Protein AF-A0A7C1SQE8-F1 (afdb_monomer_lite)

Structure (mmCIF, N/CA/C/O backbone):
data_AF-A0A7C1SQE8-F1
#
_entry.id   AF-A0A7C1SQE8-F1
#
loop_
_atom_site.group_PDB
_atom_site.id
_atom_site.type_symbol
_atom_site.label_atom_id
_atom_site.label_alt_id
_atom_site.label_comp_id
_atom_site.label_asym_id
_atom_site.label_entity_id
_atom_site.label_seq_id
_atom_site.pdbx_PDB_ins_code
_atom_site.Cartn_x
_atom_site.Cartn_y
_atom_site.Cartn_z
_atom_site.occupancy
_atom_site.B_iso_or_equiv
_atom_site.auth_seq_id
_atom_site.auth_comp_id
_atom_site.auth_asym_id
_atom_site.auth_atom_id
_atom_site.pdbx_PDB_model_num
ATOM 1 N N . ALA A 1 1 ? 10.445 -11.741 0.231 1.00 60.53 1 ALA A N 1
ATOM 2 C CA . ALA A 1 1 ? 9.829 -10.480 -0.227 1.00 60.53 1 ALA A CA 1
ATOM 3 C C . ALA A 1 1 ? 10.958 -9.491 -0.403 1.00 60.53 1 ALA A C 1
ATOM 5 O O . ALA A 1 1 ? 11.889 -9.576 0.385 1.00 60.53 1 ALA A O 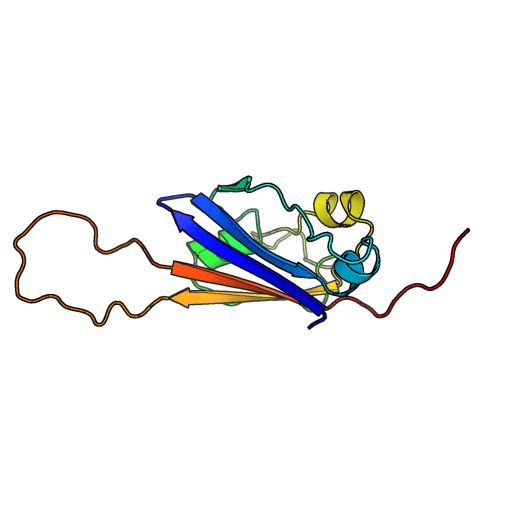1
ATOM 6 N N . ASN A 1 2 ? 10.919 -8.634 -1.423 1.00 70.81 2 ASN A N 1
ATOM 7 C CA . ASN A 1 2 ? 12.099 -7.828 -1.783 1.00 70.81 2 ASN A CA 1
ATOM 8 C C . ASN A 1 2 ? 11.816 -6.326 -1.656 1.00 70.81 2 ASN A C 1
ATOM 10 O O . ASN A 1 2 ? 12.711 -5.511 -1.881 1.00 70.81 2 ASN A O 1
ATOM 14 N N . ALA A 1 3 ? 10.577 -5.967 -1.310 1.00 75.88 3 ALA A N 1
ATOM 15 C CA . ALA A 1 3 ? 10.223 -4.651 -0.834 1.00 75.88 3 ALA A CA 1
ATOM 16 C C . ALA A 1 3 ? 9.151 -4.729 0.265 1.00 75.88 3 ALA A C 1
ATOM 18 O O . ALA A 1 3 ? 8.428 -5.716 0.400 1.00 75.88 3 ALA A O 1
ATOM 19 N N . GLY A 1 4 ? 9.050 -3.694 1.079 1.00 80.06 4 GLY A N 1
ATOM 20 C CA . GLY A 1 4 ? 8.032 -3.583 2.105 1.00 80.06 4 GLY A CA 1
ATOM 21 C C . GLY A 1 4 ? 8.005 -2.185 2.686 1.00 80.06 4 GLY A C 1
ATOM 22 O O . GLY A 1 4 ? 9.041 -1.528 2.772 1.00 80.06 4 GLY A O 1
ATOM 23 N N . SER A 1 5 ? 6.819 -1.744 3.071 1.00 82.25 5 SER A N 1
ATOM 24 C CA . SER A 1 5 ? 6.576 -0.416 3.621 1.00 82.25 5 SER A CA 1
ATOM 25 C C . SER A 1 5 ? 5.803 -0.522 4.926 1.00 82.25 5 SER A C 1
ATOM 27 O O . SER A 1 5 ? 4.845 -1.295 5.017 1.00 82.25 5 SER A O 1
ATOM 29 N N . ILE A 1 6 ? 6.199 0.276 5.914 1.00 84.19 6 ILE A N 1
ATOM 30 C CA . ILE A 1 6 ? 5.501 0.419 7.188 1.00 84.19 6 ILE A CA 1
ATOM 31 C C . ILE A 1 6 ? 4.865 1.803 7.248 1.00 84.19 6 ILE A C 1
ATOM 33 O O . ILE A 1 6 ? 5.541 2.822 7.065 1.00 84.19 6 ILE A O 1
ATOM 37 N N . TYR A 1 7 ? 3.570 1.811 7.542 1.00 85.50 7 TYR A N 1
ATOM 38 C CA . TYR A 1 7 ? 2.784 3.011 7.770 1.00 85.50 7 TYR A CA 1
ATOM 39 C C . TYR A 1 7 ? 2.426 3.126 9.248 1.00 85.50 7 TYR A C 1
ATOM 41 O O . TYR A 1 7 ? 2.087 2.132 9.895 1.00 85.50 7 TYR A O 1
ATOM 49 N N . LEU A 1 8 ? 2.483 4.345 9.769 1.00 86.12 8 LEU A N 1
ATOM 50 C CA . LEU A 1 8 ? 2.009 4.689 11.104 1.00 86.12 8 LEU A CA 1
ATOM 51 C C . LEU A 1 8 ? 0.648 5.355 10.986 1.00 86.12 8 LEU A C 1
ATOM 53 O O . LEU A 1 8 ? 0.480 6.271 10.187 1.00 86.12 8 LEU A O 1
ATOM 57 N N . ARG A 1 9 ? -0.323 4.912 11.778 1.00 85.12 9 ARG A N 1
ATOM 58 C CA . ARG A 1 9 ? -1.605 5.608 11.877 1.00 85.12 9 ARG A CA 1
ATOM 59 C C . ARG A 1 9 ? -1.489 6.808 12.814 1.00 85.12 9 ARG A C 1
ATOM 61 O O . ARG A 1 9 ? -1.140 6.634 13.977 1.00 85.12 9 ARG A O 1
ATOM 68 N N . GLU A 1 10 ? -1.874 7.980 12.325 1.00 86.31 10 GLU A N 1
ATOM 69 C CA . GLU A 1 10 ? -2.041 9.204 13.109 1.00 86.31 10 GLU A CA 1
ATOM 70 C C . GLU A 1 10 ? -3.438 9.767 12.812 1.00 86.31 10 GLU A C 1
ATOM 72 O O . GLU A 1 10 ? -3.715 10.236 11.707 1.00 86.31 10 GLU A O 1
ATOM 77 N N . GLY A 1 11 ? -4.361 9.623 13.768 1.00 86.81 11 GLY A N 1
ATOM 78 C CA . GLY A 1 11 ? -5.770 9.974 13.574 1.00 86.81 11 GLY A CA 1
ATOM 79 C C . GLY A 1 11 ? -6.429 9.214 12.411 1.00 86.81 11 GLY A C 1
ATOM 80 O O . GLY A 1 11 ? -6.584 7.985 12.455 1.00 86.81 11 GLY A O 1
ATOM 81 N N . ASP A 1 12 ? -6.836 9.969 11.391 1.00 87.06 12 ASP A N 1
ATOM 82 C CA . ASP A 1 12 ? -7.478 9.530 10.146 1.00 87.06 12 ASP A CA 1
ATOM 83 C C . ASP A 1 12 ? -6.492 9.376 8.971 1.00 87.06 12 ASP A C 1
ATOM 85 O O . ASP A 1 12 ? -6.906 9.211 7.821 1.00 87.06 12 ASP A O 1
ATOM 89 N N . LYS A 1 13 ? -5.181 9.410 9.240 1.00 88.12 13 LYS A N 1
ATOM 90 C CA . LYS A 1 13 ? -4.127 9.358 8.220 1.00 88.12 13 LYS A CA 1
ATOM 91 C C . LYS A 1 13 ? -3.121 8.247 8.484 1.00 88.12 13 LYS A C 1
ATOM 93 O O . LYS A 1 13 ? -2.887 7.824 9.615 1.00 88.12 13 LYS A O 1
ATOM 98 N N . LEU A 1 14 ? -2.493 7.803 7.404 1.00 86.69 14 LEU A N 1
ATOM 99 C CA . LEU A 1 14 ? -1.336 6.922 7.392 1.00 86.69 14 LEU A CA 1
ATOM 100 C C . LEU A 1 14 ? -0.098 7.728 7.018 1.00 86.69 14 LEU A C 1
ATOM 102 O O . LEU A 1 14 ? -0.018 8.286 5.926 1.00 86.69 14 LEU A O 1
ATOM 106 N N . ILE A 1 15 ? 0.881 7.757 7.911 1.00 85.00 15 ILE A N 1
ATOM 107 C CA . ILE A 1 15 ? 2.195 8.349 7.696 1.00 85.00 15 ILE A CA 1
ATOM 108 C C . ILE A 1 15 ? 3.119 7.266 7.158 1.00 85.00 15 ILE A C 1
ATOM 110 O O . ILE A 1 15 ? 3.351 6.244 7.808 1.00 85.00 15 ILE A O 1
ATOM 114 N N . PHE A 1 16 ? 3.677 7.496 5.976 1.00 77.19 16 PHE A N 1
ATOM 115 C CA . PHE A 1 16 ? 4.711 6.638 5.418 1.00 77.19 16 PHE A CA 1
ATOM 116 C C . PHE A 1 16 ? 5.999 6.771 6.244 1.00 77.19 16 PHE A C 1
ATOM 118 O O . PHE A 1 16 ? 6.613 7.837 6.262 1.00 77.19 16 PHE A O 1
ATOM 125 N N . SER A 1 17 ? 6.398 5.712 6.953 1.00 69.56 17 SER A N 1
ATOM 126 C CA . SER A 1 17 ? 7.470 5.789 7.957 1.00 69.56 17 SER A CA 1
ATOM 127 C C . SER A 1 17 ? 8.744 5.072 7.520 1.00 69.56 17 SER A C 1
ATOM 129 O O . SER A 1 17 ? 9.833 5.641 7.588 1.00 69.56 17 SER A O 1
ATOM 131 N N . PHE A 1 18 ? 8.621 3.844 7.012 1.00 71.00 18 PHE A N 1
ATOM 132 C CA . PHE A 1 18 ? 9.774 3.053 6.584 1.00 71.00 18 PHE A CA 1
ATOM 133 C C . PHE A 1 18 ? 9.484 2.339 5.280 1.00 71.00 18 PHE A C 1
ATOM 135 O O . PHE A 1 18 ? 8.387 1.827 5.084 1.00 71.00 18 PHE A O 1
ATOM 142 N N . THR A 1 19 ? 10.479 2.261 4.400 1.00 73.44 19 THR A N 1
ATOM 143 C CA . THR A 1 19 ? 10.439 1.364 3.247 1.00 73.44 19 THR A CA 1
ATOM 144 C C . THR A 1 19 ? 11.779 0.709 3.020 1.00 73.44 19 THR A C 1
ATOM 146 O O . THR A 1 19 ? 12.829 1.350 3.044 1.00 73.44 19 THR A O 1
ATOM 149 N N . GLN A 1 20 ? 11.718 -0.589 2.775 1.00 72.75 20 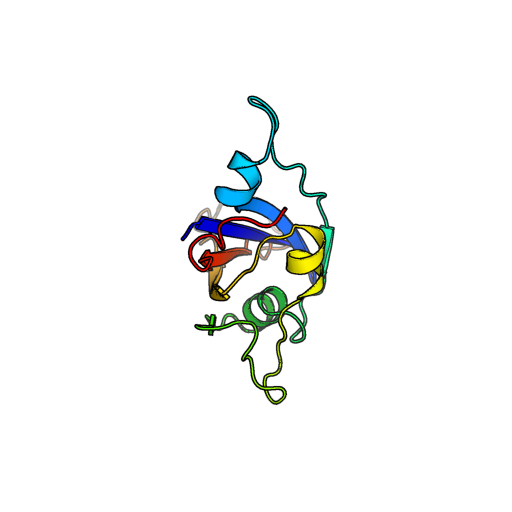GLN A N 1
ATOM 150 C CA . GLN A 1 20 ? 12.815 -1.396 2.292 1.00 72.75 20 GLN A CA 1
ATOM 151 C C . GLN A 1 20 ? 12.475 -1.805 0.863 1.00 72.75 20 GLN A C 1
ATOM 153 O O . GLN A 1 20 ? 11.368 -2.248 0.598 1.00 72.75 20 GLN A O 1
ATOM 158 N N . ASN A 1 21 ? 13.405 -1.639 -0.068 1.00 78.94 21 ASN A N 1
ATOM 159 C CA . ASN A 1 21 ? 13.294 -2.148 -1.432 1.00 78.94 21 ASN A CA 1
ATOM 160 C C . ASN A 1 21 ? 14.710 -2.449 -1.913 1.00 78.94 21 ASN A C 1
ATOM 162 O O . ASN A 1 21 ? 15.473 -1.543 -2.245 1.00 78.94 21 ASN A O 1
ATOM 166 N N . GLU A 1 22 ? 15.083 -3.724 -1.889 1.00 76.88 22 GLU A N 1
ATOM 167 C CA . GLU A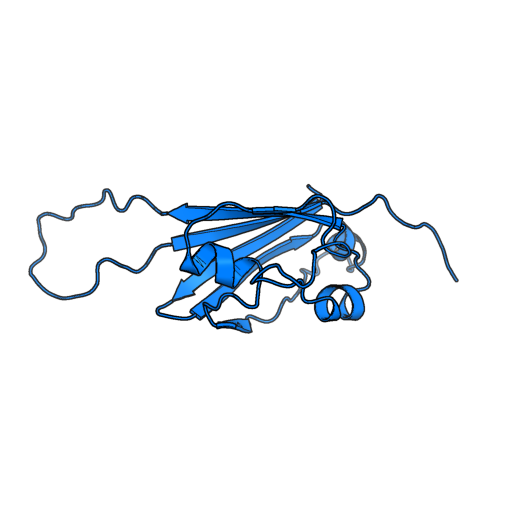 1 22 ? 16.453 -4.160 -2.167 1.00 76.88 22 GLU A CA 1
ATOM 168 C C . GLU A 1 22 ? 16.857 -3.882 -3.619 1.00 76.88 22 GLU A C 1
ATOM 170 O O . GLU A 1 22 ? 17.997 -3.504 -3.885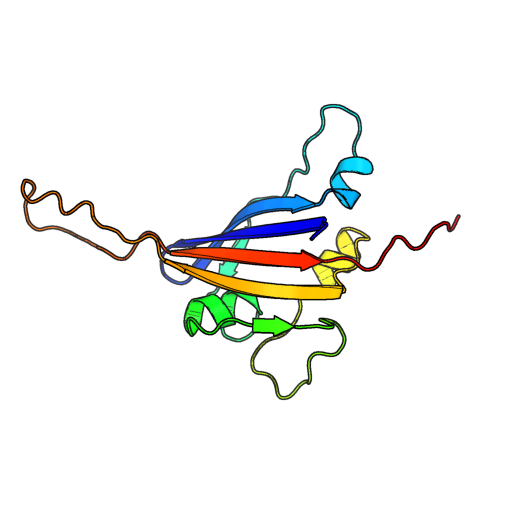 1.00 76.88 22 GLU A O 1
ATOM 175 N N . ALA A 1 23 ? 15.911 -3.994 -4.557 1.00 76.50 23 ALA A N 1
ATOM 176 C CA . ALA A 1 23 ? 16.162 -3.753 -5.974 1.00 76.50 23 ALA A CA 1
ATOM 177 C C . ALA A 1 23 ? 16.435 -2.272 -6.263 1.00 76.50 23 ALA A C 1
ATOM 179 O O . ALA A 1 23 ? 17.348 -1.945 -7.018 1.00 76.50 23 ALA A O 1
ATOM 180 N N . LEU A 1 24 ? 15.670 -1.368 -5.649 1.00 73.88 24 LEU A N 1
ATOM 181 C CA . LEU A 1 24 ? 15.910 0.070 -5.774 1.00 73.88 24 LEU A CA 1
ATOM 182 C C . LEU A 1 24 ? 17.158 0.503 -4.999 1.00 73.88 24 LEU A C 1
ATOM 184 O O . LEU A 1 24 ? 17.931 1.320 -5.494 1.00 73.88 24 LEU A O 1
ATOM 188 N N . GLN A 1 25 ? 17.425 -0.102 -3.841 1.00 77.94 25 GLN A N 1
ATOM 189 C CA . GLN A 1 25 ? 18.639 0.152 -3.067 1.00 77.94 25 GLN A CA 1
ATOM 190 C C . GLN A 1 25 ? 19.914 -0.267 -3.819 1.00 77.94 25 GLN A C 1
ATOM 192 O O . GLN A 1 25 ? 20.932 0.414 -3.698 1.00 77.94 25 GLN A O 1
ATOM 197 N N . ALA A 1 26 ? 19.864 -1.335 -4.623 1.00 78.25 26 ALA A N 1
ATOM 198 C CA . ALA A 1 26 ? 20.974 -1.773 -5.472 1.00 78.25 26 ALA A CA 1
ATOM 199 C C . ALA A 1 26 ? 21.275 -0.812 -6.637 1.00 78.25 26 ALA A C 1
ATOM 201 O O . ALA A 1 26 ? 22.405 -0.775 -7.119 1.00 78.25 26 ALA A O 1
ATOM 202 N N . LYS A 1 27 ? 20.287 -0.018 -7.075 1.00 77.88 27 LYS A N 1
ATOM 203 C CA . LYS A 1 27 ? 20.470 1.018 -8.108 1.00 77.88 27 LYS A CA 1
ATOM 204 C C . LYS A 1 27 ? 21.117 2.296 -7.559 1.00 77.88 27 LYS A C 1
ATOM 206 O O . LYS A 1 27 ? 21.525 3.152 -8.341 1.00 77.88 27 LYS A O 1
ATOM 211 N N . LEU A 1 28 ? 21.203 2.453 -6.237 1.00 75.31 28 LEU A N 1
ATOM 212 C CA . LEU A 1 28 ? 21.787 3.638 -5.615 1.00 75.31 28 LEU A CA 1
ATOM 213 C C . LEU A 1 28 ? 23.314 3.522 -5.468 1.00 75.31 28 LEU A C 1
ATOM 215 O O . LEU A 1 28 ? 23.834 2.436 -5.204 1.00 75.31 28 LEU A O 1
ATOM 219 N N . PRO A 1 29 ? 24.052 4.647 -5.550 1.00 77.69 29 PRO A N 1
ATOM 220 C CA . PRO A 1 29 ? 25.469 4.677 -5.206 1.00 77.69 29 PRO A CA 1
ATOM 221 C C . PRO A 1 29 ? 25.716 4.161 -3.783 1.00 77.69 29 PRO A C 1
ATOM 223 O O . PRO A 1 29 ? 24.923 4.416 -2.870 1.00 77.69 29 PRO A O 1
ATOM 226 N N . ARG A 1 30 ? 26.850 3.480 -3.567 1.00 71.00 30 ARG A N 1
ATOM 227 C CA . ARG A 1 30 ? 27.244 2.991 -2.235 1.00 71.00 30 ARG A CA 1
ATOM 228 C C . ARG A 1 30 ? 27.184 4.126 -1.204 1.00 71.00 30 ARG A C 1
ATOM 230 O O . ARG A 1 30 ? 27.756 5.192 -1.411 1.00 71.00 30 ARG A O 1
ATOM 237 N N . GLY A 1 31 ? 26.484 3.884 -0.095 1.00 66.81 31 GLY A N 1
ATOM 238 C CA . GLY A 1 31 ? 26.309 4.852 0.995 1.00 66.81 31 GLY A CA 1
ATOM 239 C C . GLY A 1 31 ? 25.107 5.794 0.852 1.00 66.81 31 GLY A C 1
ATOM 240 O O . GLY A 1 31 ? 24.831 6.555 1.777 1.00 66.81 31 GLY A O 1
ATOM 241 N N . LYS A 1 32 ? 24.353 5.742 -0.254 1.00 64.56 32 LYS A N 1
ATOM 242 C CA . LYS A 1 32 ? 23.080 6.464 -0.394 1.00 64.56 32 LYS A CA 1
ATOM 243 C C . LYS A 1 32 ? 21.917 5.581 0.056 1.00 64.56 32 LYS A C 1
ATOM 245 O O . LYS A 1 32 ? 21.816 4.426 -0.345 1.00 64.56 32 LYS A O 1
ATOM 250 N N . LYS A 1 33 ? 21.030 6.133 0.882 1.00 60.75 33 LYS A N 1
ATOM 251 C CA . LYS A 1 33 ? 19.746 5.512 1.234 1.00 60.75 33 LYS A CA 1
ATOM 252 C C . LYS A 1 33 ? 18.667 6.003 0.279 1.00 60.75 33 LYS A C 1
ATOM 254 O O . LYS A 1 33 ? 18.755 7.133 -0.203 1.00 60.75 33 LYS A O 1
ATOM 259 N N . MET A 1 34 ? 17.651 5.181 0.036 1.00 63.25 34 MET A N 1
ATOM 260 C CA . MET A 1 34 ? 16.441 5.656 -0.631 1.00 63.25 34 MET A CA 1
ATOM 261 C C . MET A 1 34 ? 15.818 6.771 0.209 1.00 63.25 34 MET A C 1
ATOM 263 O O . MET A 1 34 ? 15.412 6.546 1.348 1.00 63.25 34 MET A O 1
ATOM 267 N N . ILE A 1 35 ? 15.783 7.978 -0.352 1.00 56.09 35 ILE A N 1
ATOM 268 C CA . ILE A 1 35 ? 15.053 9.100 0.224 1.00 56.09 35 ILE A CA 1
ATOM 269 C C . ILE A 1 35 ? 13.615 8.937 -0.250 1.00 56.09 35 ILE A C 1
ATOM 271 O O . ILE A 1 35 ? 13.235 9.459 -1.293 1.00 56.09 35 ILE A O 1
ATOM 275 N N . TYR A 1 36 ? 12.828 8.150 0.473 1.00 59.41 36 TYR A N 1
ATOM 276 C CA . TYR A 1 36 ? 11.388 8.265 0.324 1.00 59.41 36 TYR A CA 1
ATOM 277 C C . TYR A 1 36 ? 10.945 9.465 1.150 1.00 59.41 36 TYR A C 1
ATOM 279 O O . TYR A 1 36 ? 11.170 9.506 2.358 1.00 59.41 36 TYR A O 1
ATOM 287 N N . SER A 1 37 ? 10.373 10.465 0.483 1.00 56.41 37 SER A N 1
ATOM 288 C CA . SER A 1 37 ? 9.730 11.591 1.149 1.00 56.41 37 SER A CA 1
ATOM 289 C C . SER A 1 37 ? 8.651 11.061 2.087 1.00 56.41 37 SER A C 1
ATOM 291 O O . SER A 1 37 ? 7.858 10.210 1.689 1.00 56.41 37 SER A O 1
ATOM 293 N N . THR A 1 38 ? 8.601 11.554 3.321 1.00 61.81 38 THR A N 1
ATOM 294 C CA . THR A 1 38 ? 7.467 11.299 4.208 1.00 61.81 38 THR A CA 1
ATOM 295 C C . THR A 1 38 ? 6.223 11.905 3.562 1.00 61.81 38 THR A C 1
ATOM 297 O O . THR A 1 38 ? 6.123 13.124 3.437 1.00 61.81 38 THR A O 1
ATOM 300 N N . PHE A 1 39 ? 5.293 11.066 3.116 1.00 75.88 39 PHE A N 1
ATOM 301 C CA . PHE A 1 39 ? 3.980 11.492 2.640 1.00 75.88 39 PHE A CA 1
ATOM 302 C C . PHE A 1 39 ? 2.890 10.853 3.491 1.00 75.88 39 PHE A C 1
ATOM 304 O O . PHE A 1 39 ? 3.106 9.838 4.162 1.00 75.88 39 PHE A O 1
ATOM 311 N N . THR A 1 40 ? 1.718 11.476 3.477 1.00 82.62 40 THR A N 1
ATOM 312 C CA . THR A 1 40 ? 0.541 10.983 4.182 1.00 82.62 40 THR A CA 1
ATOM 313 C C . THR A 1 40 ? -0.502 10.502 3.187 1.00 82.62 40 THR A C 1
ATOM 315 O O . THR A 1 40 ? -0.643 11.049 2.094 1.00 82.62 40 THR A O 1
ATOM 318 N N . LEU A 1 41 ? -1.220 9.451 3.566 1.00 84.00 41 LEU A N 1
ATOM 319 C CA . LEU A 1 41 ? -2.387 8.950 2.851 1.00 84.00 41 LEU A CA 1
ATOM 320 C C . LEU A 1 41 ? -3.601 9.034 3.780 1.00 84.00 41 LEU A C 1
ATOM 322 O O . LEU A 1 41 ? -3.456 8.750 4.971 1.00 84.00 41 LEU A O 1
ATOM 326 N N . PRO A 1 42 ? -4.790 9.402 3.284 1.00 89.31 42 PRO A N 1
ATOM 327 C CA . PRO A 1 42 ? -6.008 9.276 4.072 1.00 89.31 42 PRO A CA 1
ATOM 328 C C . PRO A 1 42 ? -6.314 7.796 4.343 1.00 89.31 42 PRO A C 1
ATOM 330 O O . PRO A 1 42 ? -6.063 6.930 3.500 1.00 89.31 42 PRO A O 1
ATOM 333 N N . ILE A 1 43 ? -6.881 7.497 5.511 1.00 90.75 43 ILE A N 1
ATOM 334 C CA . ILE A 1 43 ? -7.490 6.191 5.773 1.00 90.75 43 ILE A CA 1
ATOM 335 C C . ILE A 1 43 ? -8.823 6.157 5.024 1.00 90.75 43 ILE A C 1
ATOM 337 O O . ILE A 1 43 ? -9.836 6.670 5.493 1.00 90.75 43 ILE A O 1
ATOM 341 N N . SER A 1 44 ? -8.802 5.577 3.828 1.00 90.44 44 SER A N 1
ATOM 342 C CA . SER A 1 44 ? -9.967 5.399 2.962 1.00 90.44 44 SER A CA 1
ATOM 343 C C . SER A 1 44 ? -9.953 4.011 2.334 1.00 90.44 44 SER A C 1
ATOM 345 O O . SER A 1 44 ? -8.923 3.339 2.309 1.00 90.44 44 SER A O 1
ATOM 347 N N . HIS A 1 45 ? -11.088 3.582 1.787 1.00 92.31 45 HIS A N 1
ATOM 348 C CA . HIS A 1 45 ? -11.158 2.297 1.097 1.00 92.31 45 HIS A CA 1
ATOM 349 C C . HIS A 1 45 ? -10.384 2.297 -0.227 1.00 92.31 45 HIS A C 1
ATOM 351 O O . HIS A 1 45 ? -9.979 1.237 -0.671 1.00 92.31 45 HIS A O 1
ATOM 357 N N . GLU A 1 46 ? -10.091 3.463 -0.804 1.00 90.31 46 GLU A N 1
ATOM 358 C CA . GLU A 1 46 ? -9.548 3.611 -2.161 1.00 90.31 46 GLU A CA 1
ATOM 359 C C . GLU A 1 46 ? -8.140 3.030 -2.342 1.00 90.31 46 GLU A C 1
ATOM 361 O O . GLU A 1 46 ? -7.776 2.611 -3.442 1.00 90.31 46 GLU A O 1
ATOM 366 N N . THR A 1 47 ? -7.336 2.990 -1.276 1.00 90.38 47 THR A N 1
ATOM 367 C CA . THR A 1 47 ? -5.965 2.460 -1.310 1.00 90.38 47 THR A CA 1
ATOM 368 C C . THR A 1 47 ? -5.878 1.150 -0.540 1.00 90.38 47 THR A C 1
ATOM 370 O O . THR A 1 47 ? -6.544 0.981 0.474 1.00 90.38 47 THR A O 1
ATOM 373 N N . ILE A 1 48 ? -5.010 0.228 -0.967 1.00 91.81 48 ILE A N 1
ATOM 374 C CA . ILE A 1 48 ? -4.800 -1.052 -0.260 1.00 91.81 48 ILE A CA 1
ATOM 375 C C . ILE A 1 48 ? -4.421 -0.824 1.212 1.00 91.81 48 ILE A C 1
ATOM 377 O O . ILE A 1 48 ? -4.987 -1.452 2.102 1.00 91.81 48 ILE A O 1
ATOM 381 N N . SER A 1 49 ? -3.490 0.093 1.490 1.00 89.44 49 SER A N 1
ATOM 382 C CA . SER A 1 49 ? -3.082 0.405 2.864 1.00 89.44 49 SER A CA 1
ATOM 383 C C . SER A 1 49 ? -4.195 1.087 3.661 1.00 89.44 49 SER A C 1
ATOM 385 O O . SER A 1 49 ? -4.400 0.732 4.819 1.00 89.44 49 SER A O 1
ATOM 387 N N . GLY A 1 50 ? -4.939 2.015 3.053 1.00 90.81 50 GLY A N 1
ATOM 388 C CA . GLY A 1 50 ? -6.084 2.676 3.679 1.00 90.81 50 GLY A CA 1
ATOM 389 C C . GLY A 1 50 ? -7.223 1.706 4.000 1.00 90.81 50 GLY A C 1
ATOM 390 O O . GLY A 1 50 ? -7.740 1.728 5.116 1.00 90.81 50 GLY A O 1
ATOM 391 N N . TYR A 1 51 ? -7.557 0.801 3.076 1.00 93.31 51 TYR A N 1
ATOM 392 C CA . TYR A 1 51 ? -8.606 -0.200 3.258 1.00 93.31 51 TYR A CA 1
ATOM 393 C C . TYR A 1 51 ? -8.283 -1.102 4.440 1.00 93.31 51 TYR A C 1
ATOM 395 O O . TYR A 1 51 ? -9.088 -1.231 5.361 1.00 93.31 51 TYR A O 1
ATOM 403 N N . VAL A 1 52 ? -7.072 -1.656 4.465 1.00 92.56 52 VAL A N 1
ATOM 404 C CA . VAL A 1 52 ? -6.615 -2.519 5.556 1.00 92.56 52 VAL A CA 1
ATOM 405 C C . VAL A 1 52 ? -6.577 -1.736 6.872 1.00 92.56 52 VAL A C 1
ATOM 407 O O . VAL A 1 52 ? -7.066 -2.236 7.881 1.00 92.56 52 VAL A O 1
ATOM 410 N N . ALA A 1 53 ? -6.125 -0.476 6.861 1.00 89.69 53 ALA A N 1
ATOM 411 C CA . ALA A 1 53 ? -6.124 0.387 8.044 1.00 89.69 53 ALA A CA 1
ATOM 412 C C . ALA A 1 53 ? -7.522 0.738 8.581 1.00 89.69 53 ALA A C 1
ATOM 414 O O . ALA A 1 53 ? -7.687 0.940 9.788 1.00 89.69 53 ALA A O 1
ATOM 415 N N . SER A 1 54 ? -8.514 0.834 7.694 1.00 90.75 54 SER A N 1
ATOM 416 C CA . SER A 1 54 ? -9.904 1.150 8.038 1.00 90.75 54 SER A CA 1
ATOM 417 C C . SER A 1 54 ? -10.685 -0.067 8.537 1.00 90.75 54 SER A C 1
ATOM 419 O O . SER A 1 54 ? -11.467 0.054 9.477 1.00 90.75 54 SER A O 1
ATOM 421 N N . THR A 1 55 ? -10.448 -1.241 7.945 1.00 92.00 55 THR A N 1
ATOM 422 C CA . THR A 1 55 ? -11.230 -2.463 8.192 1.00 92.00 55 THR A CA 1
ATOM 423 C C . THR A 1 55 ? -10.556 -3.426 9.164 1.00 92.00 55 THR A C 1
ATOM 425 O O . THR A 1 55 ? -11.230 -4.225 9.808 1.00 92.00 55 THR A O 1
ATOM 428 N N . GLY A 1 56 ? -9.226 -3.387 9.265 1.00 90.19 56 GLY A N 1
ATOM 429 C CA . GLY A 1 56 ? -8.437 -4.416 9.938 1.00 90.19 56 GLY A CA 1
ATOM 430 C C . GLY A 1 56 ? -8.352 -5.742 9.170 1.00 90.19 56 GLY A C 1
ATOM 431 O O . GLY A 1 56 ? -7.773 -6.702 9.677 1.00 90.19 56 GLY A O 1
ATOM 432 N N . GLU A 1 57 ? -8.901 -5.822 7.957 1.00 91.50 57 GLU A N 1
ATOM 433 C CA . GLU A 1 57 ? -8.873 -7.031 7.138 1.00 91.50 57 GLU A CA 1
ATOM 434 C C . GLU A 1 57 ? -7.495 -7.207 6.488 1.00 91.50 57 GLU A C 1
ATOM 436 O O . GLU A 1 57 ? -6.960 -6.285 5.885 1.00 91.50 57 GLU A O 1
ATOM 441 N N . THR A 1 58 ? -6.903 -8.398 6.589 1.00 91.50 58 THR A N 1
ATOM 442 C CA . THR A 1 58 ? -5.648 -8.704 5.885 1.00 91.50 58 THR A CA 1
ATOM 443 C C . THR A 1 58 ? -5.920 -8.991 4.412 1.00 91.50 58 THR A C 1
ATOM 445 O O . THR A 1 58 ? -6.727 -9.860 4.094 1.00 91.50 58 THR A O 1
ATOM 448 N N . LEU A 1 59 ? -5.184 -8.337 3.514 1.00 92.56 59 LEU A N 1
ATOM 449 C CA . LEU A 1 59 ? -5.266 -8.568 2.074 1.00 92.56 59 LEU A CA 1
ATOM 450 C C . LEU A 1 59 ? -4.046 -9.340 1.571 1.00 92.56 59 LEU A C 1
ATOM 452 O O . LEU A 1 59 ? -2.908 -8.910 1.752 1.00 92.56 59 LEU A O 1
ATOM 456 N N . ASN A 1 60 ? -4.290 -10.460 0.887 1.00 93.38 60 ASN A N 1
ATOM 457 C CA . ASN A 1 60 ? -3.281 -11.220 0.151 1.00 93.38 60 ASN A CA 1
ATOM 458 C C . ASN A 1 60 ? -3.573 -11.127 -1.352 1.00 93.38 60 ASN A C 1
ATOM 460 O O . ASN A 1 60 ? -4.433 -11.837 -1.871 1.00 93.38 60 ASN A O 1
ATOM 464 N N . ILE A 1 61 ? -2.876 -10.224 -2.035 1.00 92.38 61 ILE A N 1
ATOM 465 C CA . ILE A 1 61 ? -3.086 -9.885 -3.442 1.00 92.38 61 ILE A CA 1
ATOM 466 C C . ILE A 1 61 ? -1.963 -10.530 -4.270 1.00 92.38 61 ILE A C 1
ATOM 468 O O . ILE A 1 61 ? -0.812 -10.096 -4.172 1.00 92.38 61 ILE A O 1
ATOM 472 N N . PRO A 1 62 ? -2.252 -11.564 -5.081 1.00 89.81 62 PRO A N 1
ATOM 473 C CA . PRO A 1 62 ? -1.232 -12.265 -5.862 1.00 89.81 62 PRO A CA 1
ATOM 474 C C . PRO A 1 62 ? -0.722 -11.448 -7.057 1.00 89.81 62 PRO A C 1
ATOM 476 O O . PRO A 1 62 ? 0.462 -11.545 -7.384 1.00 89.81 62 PRO A O 1
ATOM 479 N N . ASP A 1 63 ? -1.585 -10.636 -7.673 1.00 91.94 63 ASP A N 1
ATOM 480 C CA . ASP A 1 63 ? -1.207 -9.659 -8.693 1.00 91.94 63 ASP A CA 1
ATOM 481 C C . ASP A 1 63 ? -1.976 -8.347 -8.492 1.00 91.94 63 ASP A C 1
ATOM 483 O O . ASP A 1 63 ? -3.205 -8.318 -8.485 1.00 91.94 63 ASP A O 1
ATOM 487 N N . VAL A 1 64 ? -1.245 -7.261 -8.272 1.00 90.69 64 VAL A N 1
ATOM 488 C CA . VAL A 1 64 ? -1.791 -5.933 -7.963 1.00 90.69 64 VAL A CA 1
ATOM 489 C C . VAL A 1 64 ? -2.251 -5.189 -9.215 1.00 90.69 64 VAL A C 1
ATOM 491 O O . VAL A 1 64 ? -2.987 -4.209 -9.110 1.00 90.69 64 VAL A O 1
ATOM 494 N N . TYR A 1 65 ? -1.840 -5.654 -10.398 1.00 91.25 65 TYR A N 1
ATOM 495 C CA . TYR A 1 65 ? -2.324 -5.142 -11.677 1.00 91.25 65 TYR A CA 1
ATOM 496 C C . TYR A 1 65 ? -3.639 -5.801 -12.111 1.00 91.25 65 TYR A C 1
ATOM 498 O O . TYR A 1 65 ? -4.367 -5.178 -12.882 1.00 91.25 65 TYR A O 1
ATOM 506 N N . ASP A 1 66 ? -3.966 -6.972 -11.554 1.00 93.94 66 ASP A N 1
ATOM 507 C CA . ASP A 1 66 ? -5.192 -7.735 -11.832 1.00 93.94 66 ASP A CA 1
ATOM 508 C C . ASP A 1 66 ? -6.237 -7.610 -10.704 1.00 93.94 66 ASP A C 1
ATOM 510 O O . ASP A 1 66 ? -7.093 -8.479 -10.537 1.00 93.94 66 ASP A O 1
ATOM 514 N N . ILE A 1 67 ? -6.176 -6.545 -9.893 1.00 91.94 67 ILE A N 1
ATOM 515 C CA . ILE A 1 67 ? -7.227 -6.263 -8.903 1.00 91.94 67 ILE A CA 1
ATOM 516 C C . ILE A 1 67 ? -8.518 -5.909 -9.661 1.00 91.94 67 ILE A C 1
ATOM 518 O O . ILE A 1 67 ? -8.501 -4.959 -10.447 1.00 91.94 67 ILE A O 1
ATOM 522 N N . PRO A 1 68 ? -9.629 -6.633 -9.430 1.00 91.94 68 PRO A N 1
ATOM 523 C CA . PRO A 1 68 ? -10.908 -6.337 -10.069 1.00 91.94 68 PRO A CA 1
ATOM 524 C C . PRO A 1 68 ? -11.454 -4.948 -9.703 1.00 91.94 68 PRO A C 1
ATOM 526 O O . PRO A 1 68 ? -11.313 -4.510 -8.562 1.00 91.94 68 PRO A O 1
ATOM 529 N N . GLU A 1 69 ? -12.121 -4.276 -10.646 1.00 88.62 69 GLU A N 1
ATOM 530 C CA . GLU A 1 69 ? -12.689 -2.929 -10.441 1.00 88.62 69 GLU A CA 1
ATOM 531 C C . GLU A 1 69 ? -13.846 -2.892 -9.426 1.00 88.62 69 GLU A C 1
ATOM 533 O O . GLU A 1 69 ? -14.158 -1.834 -8.888 1.00 88.62 69 GLU A O 1
ATOM 538 N N . ASP A 1 70 ? -14.475 -4.033 -9.129 1.00 92.62 70 ASP A N 1
ATOM 539 C CA . ASP A 1 70 ? -15.515 -4.159 -8.100 1.00 92.62 70 ASP A CA 1
ATOM 540 C C . ASP A 1 70 ? -14.947 -4.199 -6.672 1.00 92.62 70 ASP A C 1
ATOM 542 O O . ASP A 1 70 ? -15.704 -4.148 -5.698 1.00 92.62 70 ASP A O 1
ATOM 546 N N . LYS A 1 71 ? -13.619 -4.280 -6.513 1.00 91.94 71 LYS A N 1
ATOM 547 C CA . LYS A 1 71 ? -12.987 -4.192 -5.197 1.00 91.94 71 LYS A CA 1
ATOM 548 C C . LYS A 1 71 ? -13.006 -2.750 -4.688 1.00 91.94 71 LYS A C 1
ATOM 550 O O . LYS A 1 71 ? -12.745 -1.818 -5.440 1.00 91.94 71 LYS A O 1
ATOM 555 N N . PRO A 1 72 ? -13.232 -2.552 -3.378 1.00 92.94 72 PRO A N 1
ATOM 556 C CA . PRO A 1 72 ? -13.308 -1.214 -2.799 1.00 92.94 72 PRO A CA 1
ATOM 557 C C . PRO A 1 72 ? -11.949 -0.497 -2.752 1.00 92.94 72 PRO A C 1
ATOM 559 O O . PRO A 1 72 ? -11.931 0.697 -2.477 1.00 92.94 72 PRO A O 1
ATOM 562 N N . TYR A 1 73 ? -10.848 -1.215 -3.015 1.00 93.19 73 TYR A N 1
ATOM 563 C CA . TYR A 1 73 ? -9.465 -0.745 -2.968 1.00 93.19 73 TYR A CA 1
ATOM 564 C C . TYR A 1 73 ? -8.755 -0.889 -4.312 1.00 93.19 73 TYR A C 1
ATOM 566 O O . TYR A 1 73 ? -9.028 -1.800 -5.091 1.00 93.19 73 TYR A O 1
ATOM 574 N N . SER A 1 74 ? -7.764 -0.029 -4.540 1.00 91.75 74 SER A N 1
ATOM 575 C CA . SER A 1 74 ? -6.975 0.009 -5.769 1.00 91.75 74 SER A CA 1
ATOM 576 C C . SER A 1 74 ? -5.470 0.103 -5.501 1.00 91.75 74 SER A C 1
ATOM 578 O O . SER A 1 74 ? -5.016 0.452 -4.402 1.00 91.75 74 SER A O 1
ATOM 580 N N . PHE A 1 75 ? -4.679 -0.232 -6.524 1.00 89.62 75 PHE A N 1
ATOM 581 C CA . PHE A 1 75 ? -3.226 -0.102 -6.501 1.00 89.62 75 PHE A CA 1
ATOM 582 C C . PHE A 1 75 ? -2.762 1.183 -7.201 1.00 89.62 75 PHE A C 1
ATOM 584 O O . PHE A 1 75 ? -3.057 1.405 -8.375 1.00 89.62 75 PHE A O 1
ATOM 591 N N . GLY A 1 76 ? -1.973 2.001 -6.497 1.00 85.25 76 GLY A N 1
ATOM 592 C CA . GLY A 1 76 ? -1.382 3.230 -7.033 1.00 85.25 76 GLY A CA 1
ATOM 593 C C . GLY A 1 76 ? -0.220 2.963 -7.994 1.00 85.25 76 GLY A C 1
ATOM 594 O O . GLY A 1 76 ? 0.944 3.084 -7.612 1.00 85.25 76 GLY A O 1
ATOM 595 N N . ARG A 1 77 ? -0.524 2.642 -9.257 1.00 84.50 77 ARG A N 1
ATOM 596 C CA . ARG A 1 77 ? 0.471 2.327 -10.309 1.00 84.50 77 ARG A CA 1
ATOM 597 C C . ARG A 1 77 ? 1.507 3.433 -10.533 1.00 84.50 77 ARG A C 1
ATOM 599 O O . ARG A 1 77 ? 2.653 3.138 -10.856 1.00 84.50 77 ARG A O 1
ATOM 606 N N . GLN A 1 78 ? 1.134 4.685 -10.270 1.00 81.00 78 GLN A N 1
ATOM 607 C CA . GLN A 1 78 ? 2.014 5.853 -10.380 1.00 81.00 78 GLN A CA 1
ATOM 608 C C . GLN A 1 78 ? 3.327 5.726 -9.582 1.00 81.00 78 GLN A C 1
ATOM 610 O O . GLN A 1 78 ? 4.349 6.275 -9.988 1.00 81.00 78 GLN A O 1
ATOM 615 N N . PHE A 1 79 ? 3.333 5.002 -8.455 1.00 78.31 79 PHE A N 1
ATOM 616 C CA . PHE A 1 79 ? 4.538 4.813 -7.639 1.00 78.31 79 PHE A CA 1
ATOM 617 C C . PHE A 1 79 ? 5.521 3.831 -8.285 1.00 78.31 79 PHE A C 1
ATOM 619 O O . PHE A 1 79 ? 6.737 4.044 -8.253 1.00 78.31 79 PHE A O 1
ATOM 626 N N . ASP A 1 80 ? 4.997 2.778 -8.906 1.00 82.12 80 ASP A N 1
ATOM 627 C CA . ASP A 1 80 ? 5.791 1.823 -9.675 1.00 82.12 80 ASP A CA 1
ATOM 628 C C . ASP A 1 80 ? 6.363 2.489 -10.935 1.00 82.12 80 ASP A C 1
ATOM 630 O O . ASP A 1 80 ? 7.550 2.346 -11.233 1.00 82.12 80 ASP A O 1
ATOM 634 N N . GLU A 1 81 ? 5.550 3.293 -11.626 1.00 81.31 81 GLU A N 1
ATOM 635 C CA . GLU A 1 81 ? 5.958 4.061 -12.809 1.00 81.31 81 GLU A CA 1
ATOM 636 C C . GLU A 1 81 ? 7.064 5.071 -12.482 1.00 81.31 81 GLU A C 1
ATOM 638 O O . GLU A 1 81 ? 8.087 5.108 -13.163 1.00 81.31 81 GLU A O 1
ATOM 643 N N . ALA A 1 82 ? 6.910 5.840 -11.400 1.00 75.94 82 ALA A N 1
ATOM 644 C CA . ALA A 1 82 ? 7.900 6.830 -10.981 1.00 75.94 82 ALA A CA 1
ATOM 645 C C . ALA A 1 82 ? 9.225 6.200 -10.515 1.00 75.94 82 ALA A C 1
ATOM 647 O O . ALA A 1 82 ? 10.286 6.803 -10.669 1.00 75.94 82 ALA A O 1
ATOM 648 N N . SER A 1 83 ? 9.181 4.999 -9.931 1.00 73.69 83 SER A N 1
ATOM 649 C CA . SER A 1 83 ? 10.374 4.313 -9.415 1.00 73.69 83 SER A CA 1
ATOM 650 C C . SER A 1 83 ? 11.030 3.359 -10.421 1.00 73.69 83 SER A C 1
ATOM 652 O O . SER A 1 83 ? 12.171 2.931 -10.215 1.00 73.69 83 SER A O 1
ATOM 654 N N . GLY A 1 84 ? 10.332 2.996 -11.501 1.00 78.69 84 GLY A N 1
ATOM 655 C CA . GLY A 1 84 ? 10.765 1.947 -12.426 1.00 78.69 84 GLY A CA 1
ATOM 656 C C . GLY A 1 84 ? 10.892 0.577 -11.746 1.00 78.69 84 GLY A C 1
ATOM 657 O O . GLY A 1 84 ? 11.724 -0.246 -12.146 1.00 78.69 84 GLY A O 1
ATOM 658 N N . TYR A 1 85 ? 10.133 0.354 -10.671 1.00 79.19 85 TYR A N 1
ATOM 659 C CA . TYR A 1 85 ? 10.029 -0.909 -9.948 1.00 79.19 85 TYR A CA 1
ATOM 660 C C . TYR A 1 85 ? 8.600 -1.421 -10.069 1.00 79.19 85 TYR A C 1
ATOM 662 O O . TYR A 1 85 ? 7.672 -0.690 -9.766 1.00 79.19 85 TYR A O 1
ATOM 670 N N . ARG A 1 86 ? 8.428 -2.676 -10.492 1.00 85.06 86 ARG A N 1
ATOM 671 C CA . ARG A 1 86 ? 7.106 -3.291 -10.635 1.00 85.06 86 ARG A CA 1
ATOM 672 C C . ARG A 1 86 ? 6.781 -4.171 -9.431 1.00 85.06 86 ARG A C 1
ATOM 674 O O . ARG A 1 86 ? 7.374 -5.238 -9.244 1.00 85.06 86 ARG A O 1
ATOM 681 N N . SER A 1 87 ? 5.809 -3.736 -8.651 1.00 85.50 87 SER A N 1
ATOM 682 C CA . SER A 1 87 ? 5.144 -4.487 -7.598 1.00 85.50 87 SER A CA 1
ATOM 683 C C . SER A 1 87 ? 4.244 -5.536 -8.242 1.00 85.50 87 SER A C 1
ATOM 685 O O . SER A 1 87 ? 3.431 -5.218 -9.100 1.00 85.50 87 SER A O 1
ATOM 687 N N . ARG A 1 88 ? 4.393 -6.811 -7.872 1.00 89.19 88 ARG A N 1
ATOM 688 C CA . ARG A 1 88 ? 3.537 -7.877 -8.414 1.00 89.19 88 ARG A CA 1
ATOM 689 C C . ARG A 1 88 ? 2.534 -8.341 -7.382 1.00 89.19 88 ARG A C 1
ATOM 691 O O . ARG A 1 88 ? 1.354 -8.093 -7.539 1.00 89.19 88 ARG A O 1
ATOM 698 N N . SER A 1 89 ? 3.003 -8.963 -6.309 1.00 88.88 89 SER A N 1
ATOM 699 C CA . SER A 1 89 ? 2.126 -9.441 -5.240 1.00 88.88 89 SER A CA 1
ATOM 700 C C . SER A 1 89 ? 2.300 -8.595 -3.987 1.00 88.88 89 SER A C 1
ATOM 702 O O . SER A 1 89 ? 3.438 -8.245 -3.646 1.00 88.88 89 SER A O 1
ATOM 704 N N . MET A 1 90 ? 1.216 -8.357 -3.256 1.00 90.31 90 MET A N 1
ATOM 705 C CA . MET A 1 90 ? 1.226 -7.642 -1.984 1.00 90.31 90 MET A CA 1
ATOM 706 C C . MET A 1 90 ? 0.480 -8.405 -0.893 1.00 90.31 90 MET A C 1
ATOM 708 O O . MET A 1 90 ? -0.647 -8.846 -1.090 1.00 90.31 90 MET A O 1
ATOM 712 N N . LEU A 1 91 ? 1.113 -8.523 0.273 1.00 91.50 91 LEU A N 1
ATOM 713 C CA . LEU A 1 91 ? 0.472 -8.954 1.513 1.00 91.50 91 LEU A CA 1
ATOM 714 C C . LEU A 1 91 ? 0.422 -7.758 2.461 1.00 91.50 91 LEU A C 1
ATOM 716 O O . LEU A 1 91 ? 1.469 -7.292 2.911 1.00 91.50 91 LEU A O 1
ATOM 720 N N . THR A 1 92 ? -0.773 -7.275 2.774 1.00 90.12 92 THR A N 1
ATOM 721 C CA . THR A 1 92 ? -0.981 -6.095 3.618 1.00 90.12 92 THR A CA 1
ATOM 722 C C . THR A 1 92 ? -1.818 -6.476 4.828 1.00 90.12 92 THR A C 1
ATOM 724 O O . THR A 1 92 ? -2.891 -7.054 4.674 1.00 90.12 92 THR A O 1
ATOM 727 N N . PHE A 1 93 ? -1.330 -6.171 6.032 1.00 91.44 93 PHE A N 1
ATOM 728 C CA . PHE A 1 93 ? -1.988 -6.578 7.275 1.00 91.44 93 PHE A CA 1
ATOM 729 C C . PHE A 1 93 ? -1.811 -5.561 8.418 1.00 91.44 93 PHE A C 1
ATOM 731 O O . PHE A 1 93 ? -0.811 -4.828 8.447 1.00 91.44 93 PHE A O 1
ATOM 738 N N . PRO A 1 94 ? -2.757 -5.534 9.379 1.00 89.31 94 PRO A N 1
ATOM 739 C CA . PRO A 1 94 ? -2.614 -4.802 10.636 1.00 89.31 94 PRO A CA 1
ATOM 740 C C . PRO A 1 94 ? -1.470 -5.282 11.499 1.00 89.31 94 PRO A C 1
ATOM 742 O O . PRO A 1 94 ? -1.356 -6.471 11.788 1.00 89.31 94 PRO A O 1
ATOM 745 N N . ILE A 1 95 ? -0.720 -4.330 12.048 1.00 85.06 95 ILE A N 1
ATOM 746 C CA . ILE A 1 95 ? 0.055 -4.522 13.269 1.00 85.06 95 ILE A CA 1
ATOM 747 C C . ILE A 1 95 ? -0.533 -3.630 14.360 1.00 85.06 95 ILE A C 1
ATOM 749 O O . ILE A 1 95 ? -0.254 -2.440 14.488 1.00 85.06 95 ILE A O 1
ATOM 753 N N . MET A 1 96 ? -1.339 -4.235 15.218 1.00 76.94 96 MET A N 1
ATOM 754 C CA . MET A 1 96 ? -1.750 -3.574 16.447 1.00 76.94 96 MET A CA 1
ATOM 755 C C . MET A 1 96 ? -0.627 -3.737 17.467 1.00 76.94 96 MET A C 1
ATOM 757 O O . MET A 1 96 ? -0.304 -4.861 17.854 1.00 76.94 96 MET A O 1
ATOM 761 N N . ALA A 1 97 ? -0.022 -2.635 17.912 1.00 65.06 97 ALA A N 1
ATOM 762 C CA . ALA A 1 97 ? 0.790 -2.697 19.116 1.00 65.06 97 ALA A CA 1
ATOM 763 C C . ALA A 1 97 ? -0.149 -2.992 20.293 1.00 65.06 97 ALA A C 1
ATOM 765 O O . ALA A 1 97 ? -1.065 -2.220 20.583 1.00 65.06 97 ALA A O 1
ATOM 766 N N . SER A 1 98 ? 0.045 -4.124 20.968 1.00 54.88 98 SER A N 1
ATOM 767 C CA . SER A 1 98 ? -0.634 -4.384 22.232 1.00 54.88 98 SER A CA 1
ATOM 768 C C . SER A 1 98 ? -0.086 -3.400 23.258 1.00 54.88 98 SER A C 1
ATOM 770 O O . SER A 1 98 ? 1.036 -3.567 23.738 1.00 54.88 98 SER A O 1
ATOM 772 N N . ASN A 1 99 ? -0.852 -2.366 23.599 1.00 51.16 99 ASN A N 1
ATOM 773 C CA . ASN A 1 99 ? -0.465 -1.446 24.660 1.00 51.16 99 ASN A CA 1
ATOM 774 C C . ASN A 1 99 ? -0.677 -2.125 26.027 1.00 51.16 99 ASN A C 1
ATOM 776 O O . ASN A 1 99 ? -1.604 -1.811 26.767 1.00 51.16 99 ASN A O 1
ATOM 780 N N . SER A 1 100 ? 0.162 -3.108 26.358 1.00 42.38 100 SER A N 1
ATOM 781 C CA . SER A 1 100 ? 0.215 -3.749 27.676 1.00 42.38 100 SER A CA 1
ATOM 782 C C . SER A 1 100 ? 1.220 -3.057 28.599 1.00 42.38 100 SER A C 1
ATOM 784 O O . SER A 1 100 ? 1.849 -3.706 29.429 1.00 42.38 100 SER A O 1
ATOM 786 N N . PHE A 1 101 ? 1.361 -1.736 28.481 1.00 43.53 101 PHE A N 1
ATOM 787 C CA . PHE A 1 101 ? 1.914 -0.912 29.549 1.00 43.53 101 PHE A CA 1
ATOM 788 C C . PHE A 1 101 ? 0.780 -0.061 30.114 1.00 43.53 101 PHE A C 1
ATOM 790 O O . PHE A 1 101 ? 0.633 1.122 29.817 1.00 43.53 101 PHE A O 1
ATOM 797 N N . ARG A 1 102 ? -0.084 -0.699 30.915 1.00 40.06 102 ARG A N 1
ATOM 798 C CA . ARG A 1 102 ? -0.941 0.043 31.840 1.00 40.06 102 ARG A CA 1
ATOM 799 C C . ARG A 1 102 ? -0.008 0.632 32.890 1.00 40.06 102 ARG A C 1
ATOM 801 O O . ARG A 1 102 ? 0.306 -0.030 33.872 1.00 40.06 102 ARG A O 1
ATOM 808 N N . SER A 1 103 ? 0.444 1.861 32.673 1.00 42.28 103 SER A N 1
ATOM 809 C CA . SER A 1 103 ? 0.893 2.714 33.764 1.00 42.28 103 SER A CA 1
ATOM 810 C C . SER A 1 103 ? -0.316 2.934 34.673 1.00 42.28 103 SER A C 1
ATOM 812 O O . SER A 1 103 ? -1.130 3.823 34.438 1.00 42.28 103 SER A O 1
ATOM 814 N N . SER A 1 104 ? -0.486 2.086 35.684 1.00 46.09 104 SER A N 1
ATOM 815 C CA . S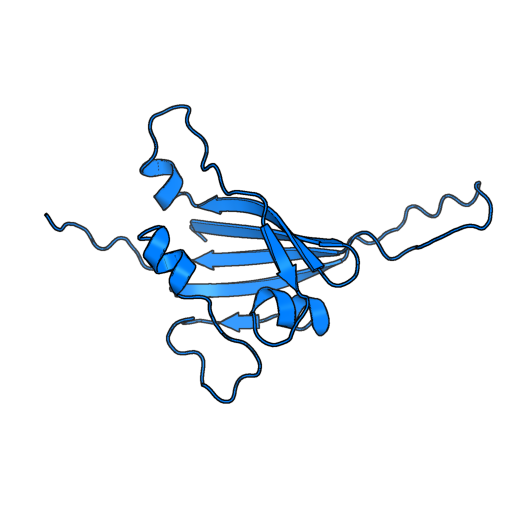ER A 1 104 ? -1.501 2.272 36.724 1.00 46.09 104 SER A CA 1
ATOM 816 C C . SER A 1 104 ? -1.226 3.485 37.626 1.00 46.09 104 SER A C 1
ATOM 818 O O . SER A 1 104 ? -2.029 3.739 38.513 1.00 46.09 104 SER A O 1
ATOM 820 N N . ASP A 1 105 ? -0.174 4.269 37.353 1.00 48.75 105 ASP A N 1
ATOM 821 C CA . ASP A 1 105 ? 0.262 5.405 38.174 1.00 48.75 105 ASP A CA 1
ATOM 822 C C . ASP A 1 105 ? 0.367 6.743 37.414 1.00 48.75 105 ASP A C 1
ATOM 824 O O . ASP A 1 105 ? 1.283 7.526 37.652 1.00 48.75 105 ASP A O 1
ATOM 828 N N . CYS A 1 106 ? -0.559 7.064 36.503 1.00 39.59 106 CYS A N 1
ATOM 829 C CA . CYS A 1 106 ? -0.748 8.470 36.117 1.00 39.59 106 CYS A CA 1
ATOM 830 C C . CYS A 1 106 ? -2.195 8.758 35.694 1.00 39.59 106 CYS A C 1
ATOM 832 O O . CYS A 1 106 ? -2.824 7.938 35.031 1.00 39.59 106 CYS A O 1
ATOM 834 N N . GLY A 1 107 ? -2.728 9.893 36.157 1.00 37.88 107 GLY A N 1
ATOM 835 C CA . GLY A 1 107 ? -4.154 10.242 36.189 1.00 37.88 107 GLY A CA 1
ATOM 836 C C . GLY A 1 107 ? -4.863 10.435 34.835 1.00 37.88 107 GLY A C 1
ATOM 837 O O . GLY A 1 107 ? -4.308 10.166 33.771 1.00 37.88 107 GLY A O 1
ATOM 838 N N . PRO A 1 108 ? -6.135 10.880 34.857 1.00 51.16 108 PRO A N 1
ATOM 839 C CA . PRO A 1 108 ? -7.023 10.760 33.712 1.00 51.16 108 PRO A CA 1
ATOM 840 C C . PRO A 1 108 ? -6.860 11.945 32.757 1.00 51.16 108 PRO A C 1
ATOM 842 O O . PRO A 1 108 ? -7.455 12.996 32.970 1.00 51.16 108 PRO A O 1
ATOM 845 N N . SER A 1 109 ? -6.120 11.770 31.662 1.00 43.22 109 SER A N 1
ATOM 846 C CA . SER A 1 109 ? -6.328 12.578 30.454 1.00 43.22 109 SER A CA 1
ATOM 847 C C . SER A 1 109 ? -5.651 11.980 29.215 1.00 43.22 109 SER A C 1
ATOM 849 O O . SER A 1 109 ? -4.431 11.979 29.117 1.00 43.22 109 SER A O 1
ATOM 851 N N . GLN A 1 110 ? -6.506 11.617 28.252 1.00 34.28 110 GLN A N 1
ATOM 852 C CA . GLN A 1 110 ? -6.305 11.598 26.794 1.00 34.28 110 GLN A CA 1
ATOM 853 C C . GLN A 1 110 ? -5.706 10.347 26.107 1.00 34.28 110 GLN A C 1
ATOM 855 O O . GLN A 1 110 ? -4.560 9.969 26.290 1.00 34.28 110 GLN A O 1
ATOM 860 N N . SER A 1 111 ? -6.545 9.799 25.212 1.00 41.00 111 SER A N 1
ATOM 861 C CA . SER A 1 111 ? -6.219 9.177 23.915 1.00 41.00 111 SER A CA 1
ATOM 862 C C . SER A 1 111 ? -5.352 7.909 23.893 1.00 41.00 111 SER A C 1
ATOM 864 O O . SER A 1 111 ? -4.211 7.903 23.446 1.00 41.00 111 SER A O 1
ATOM 866 N N . ALA A 1 112 ? -5.942 6.771 24.264 1.00 34.19 112 ALA A N 1
ATOM 867 C CA . ALA A 1 112 ? -5.344 5.444 24.087 1.00 34.19 112 ALA A CA 1
ATOM 868 C C . ALA A 1 112 ? -5.590 4.844 22.679 1.00 34.19 112 ALA A C 1
ATOM 870 O O . ALA A 1 112 ? -6.054 3.709 22.572 1.00 34.19 112 ALA A O 1
ATOM 871 N N . ALA A 1 113 ? -5.322 5.587 21.598 1.00 35.53 113 ALA A N 1
ATOM 872 C CA . ALA A 1 113 ? -5.495 5.088 20.220 1.00 35.53 113 ALA A CA 1
ATOM 873 C C . ALA A 1 113 ? -4.300 5.348 19.277 1.00 35.53 113 ALA A C 1
ATOM 875 O O . ALA A 1 113 ? -4.405 5.134 18.069 1.00 35.53 113 ALA A O 1
ATOM 876 N N . GLU A 1 114 ? -3.153 5.773 19.805 1.00 37.16 114 GLU A N 1
ATOM 877 C CA . GLU A 1 114 ? -1.933 6.025 19.030 1.00 37.16 114 GLU A CA 1
ATOM 878 C C . GLU A 1 114 ? -1.013 4.798 19.096 1.00 37.16 114 GLU A C 1
ATOM 880 O O . GLU A 1 114 ? -0.370 4.547 20.111 1.00 37.16 114 GLU A O 1
ATOM 885 N N . GLY A 1 115 ? -0.975 3.979 18.039 1.00 34.75 115 GLY A N 1
ATOM 886 C CA . GLY A 1 115 ? -0.065 2.822 18.020 1.00 34.75 115 GLY A CA 1
ATOM 887 C C . GLY A 1 115 ? -0.370 1.696 17.035 1.00 34.75 115 GLY A C 1
ATOM 888 O O . GLY A 1 115 ? 0.073 0.569 17.249 1.00 34.75 115 GLY A O 1
ATOM 889 N N . SER A 1 116 ? -1.130 1.944 15.966 1.00 42.50 116 SER A N 1
ATOM 890 C CA . SER A 1 116 ? -1.311 0.928 14.919 1.00 42.50 116 SER A CA 1
ATOM 891 C C . SER A 1 116 ? -0.232 1.097 13.849 1.00 42.50 116 SER A C 1
ATOM 893 O O . SER A 1 116 ? -0.247 2.062 13.081 1.00 42.50 116 SER A O 1
ATOM 895 N N . LEU A 1 117 ? 0.722 0.171 13.838 1.00 46.03 117 LEU A N 1
ATOM 896 C CA . LEU A 1 117 ? 1.682 -0.025 12.758 1.00 46.03 117 LEU A CA 1
ATOM 897 C C . LEU A 1 117 ? 0.983 -0.836 11.653 1.00 46.03 117 LEU A C 1
ATOM 899 O O . LEU A 1 117 ? 0.170 -1.708 11.924 1.00 46.03 117 LEU A O 1
ATOM 903 N N . TRP A 1 118 ? 1.264 -0.584 10.385 1.00 52.78 118 TRP A N 1
ATOM 904 C CA . TRP A 1 118 ? 0.705 -1.377 9.283 1.00 52.78 118 TRP A CA 1
ATOM 905 C C . TRP A 1 118 ? 1.834 -1.746 8.350 1.00 52.78 118 TRP A C 1
ATOM 907 O O . TRP A 1 118 ? 2.629 -0.874 8.005 1.00 52.78 118 TRP A O 1
ATOM 917 N N . THR A 1 119 ? 1.924 -3.008 7.933 1.00 49.75 119 THR A N 1
ATOM 918 C CA . THR A 1 119 ? 2.954 -3.419 6.968 1.00 49.75 119 THR A CA 1
ATOM 919 C C . THR A 1 119 ? 2.304 -3.865 5.680 1.00 49.75 119 THR A C 1
ATOM 921 O O . THR A 1 119 ? 1.348 -4.642 5.680 1.00 49.75 119 THR A O 1
ATOM 924 N N . SER A 1 120 ? 2.844 -3.368 4.575 1.00 51.84 120 SER A N 1
ATOM 925 C CA . SER A 1 120 ? 2.627 -3.948 3.262 1.00 51.84 120 SER A CA 1
ATOM 926 C C . SER A 1 120 ? 3.924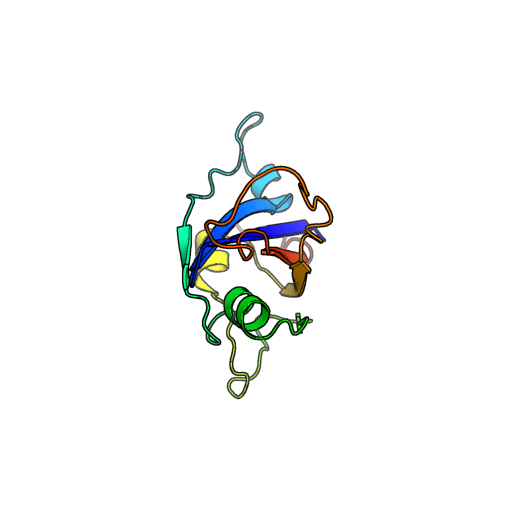 -4.621 2.843 1.00 51.84 120 SER A C 1
ATOM 928 O O . SER A 1 120 ? 4.966 -3.975 2.745 1.00 51.84 120 SER A O 1
ATOM 930 N N . THR A 1 121 ? 3.879 -5.933 2.650 1.00 50.00 121 THR A N 1
ATOM 931 C CA . THR A 1 121 ? 4.986 -6.730 2.130 1.00 50.00 121 THR A CA 1
ATOM 932 C C . THR A 1 121 ? 4.802 -6.881 0.626 1.00 50.00 121 THR A C 1
ATOM 934 O O . THR A 1 121 ? 3.866 -7.539 0.174 1.00 50.00 121 THR A O 1
ATOM 937 N N . ILE A 1 122 ? 5.713 -6.304 -0.153 1.00 54.66 122 ILE A N 1
ATOM 938 C CA . ILE A 1 122 ? 5.687 -6.294 -1.617 1.00 54.66 122 ILE A CA 1
ATOM 939 C C . ILE A 1 122 ? 6.700 -7.336 -2.126 1.00 54.66 122 ILE A C 1
ATOM 941 O O . ILE A 1 122 ? 7.896 -7.295 -1.815 1.00 54.66 122 ILE A O 1
ATOM 945 N N . ARG A 1 123 ? 6.258 -8.318 -2.919 1.00 44.59 123 ARG A N 1
ATOM 946 C CA . ARG A 1 123 ? 7.193 -9.186 -3.664 1.00 44.59 123 ARG A CA 1
ATOM 947 C C . ARG A 1 123 ? 7.261 -8.701 -5.115 1.00 44.59 123 ARG A C 1
ATOM 949 O O . ARG A 1 123 ? 6.209 -8.601 -5.751 1.00 44.59 123 ARG A O 1
ATOM 956 N N . PRO A 1 124 ? 8.455 -8.430 -5.666 1.00 40.12 124 PRO A N 1
ATOM 957 C CA . PRO A 1 124 ? 8.573 -8.193 -7.094 1.00 40.12 124 PRO A CA 1
ATOM 958 C C . PRO A 1 124 ? 8.482 -9.509 -7.863 1.00 40.12 124 PRO A C 1
ATOM 960 O O . PRO A 1 124 ? 8.804 -10.584 -7.345 1.00 40.12 124 PRO A O 1
ATOM 963 N N . SER A 1 125 ? 8.127 -9.408 -9.141 1.00 36.94 125 SER A N 1
ATOM 964 C CA . SER A 1 125 ? 8.612 -10.361 -10.137 1.00 36.94 125 SER A CA 1
ATOM 965 C C . SER A 1 125 ? 10.124 -10.196 -10.309 1.00 36.94 125 SER A C 1
ATOM 967 O O . SER A 1 125 ? 10.631 -9.076 -10.281 1.00 36.94 125 SER A O 1
ATOM 969 N N . ALA A 1 126 ? 10.832 -11.310 -10.499 1.00 29.56 126 ALA A N 1
ATOM 970 C CA . ALA A 1 126 ? 12.236 -11.367 -10.910 1.00 29.56 126 ALA A CA 1
ATOM 971 C C . ALA A 1 126 ? 12.594 -10.305 -11.982 1.00 29.56 126 ALA A C 1
ATOM 973 O O . ALA A 1 126 ? 11.715 -9.893 -12.746 1.00 29.56 126 ALA A O 1
ATOM 974 N N . PRO A 1 127 ? 13.857 -9.838 -12.040 1.00 34.16 127 PRO A N 1
ATOM 975 C CA . PRO A 1 127 ? 14.217 -8.670 -12.829 1.00 34.16 127 PRO A CA 1
ATOM 976 C C . PRO A 1 127 ? 13.962 -8.936 -14.312 1.00 34.16 127 PRO A C 1
ATOM 978 O O . PRO A 1 127 ? 14.459 -9.918 -14.863 1.00 34.16 127 PRO A O 1
ATOM 981 N N . ALA A 1 128 ? 13.239 -8.033 -14.976 1.00 31.03 128 ALA A N 1
ATOM 982 C CA . ALA A 1 128 ? 13.414 -7.882 -16.409 1.00 31.03 128 ALA A CA 1
ATOM 983 C C . ALA A 1 128 ? 14.831 -7.332 -16.612 1.00 31.03 128 ALA A C 1
ATOM 985 O O . ALA A 1 128 ? 15.118 -6.167 -16.333 1.00 31.03 128 ALA A O 1
ATOM 986 N N . ALA A 1 129 ? 15.742 -8.224 -16.989 1.00 26.73 129 ALA A N 1
ATOM 987 C CA . ALA A 1 129 ? 17.021 -7.851 -17.555 1.00 26.73 129 ALA A CA 1
ATOM 988 C C . ALA A 1 129 ? 16.801 -6.940 -18.780 1.00 26.73 129 ALA A C 1
ATOM 990 O O . ALA A 1 129 ? 15.901 -7.195 -19.571 1.00 26.73 129 ALA A O 1
ATOM 991 N N . MET A 1 130 ? 17.676 -5.936 -18.908 1.00 30.91 130 MET A N 1
ATOM 992 C CA . MET A 1 130 ? 18.038 -5.179 -20.118 1.00 30.91 130 MET A CA 1
ATOM 993 C C . MET A 1 130 ? 16.934 -4.535 -20.975 1.00 30.91 130 MET A C 1
ATOM 995 O O . MET A 1 130 ? 16.207 -5.212 -21.689 1.00 30.91 130 MET A O 1
ATOM 999 N N . ALA A 1 131 ? 16.984 -3.204 -21.053 1.00 21.06 131 ALA A N 1
ATOM 1000 C CA . ALA A 1 131 ? 16.930 -2.415 -22.295 1.00 21.06 131 ALA A CA 1
ATOM 1001 C C . ALA A 1 131 ? 17.143 -0.940 -21.911 1.00 21.06 131 ALA A C 1
ATOM 1003 O O . ALA A 1 131 ? 16.497 -0.481 -20.976 1.00 21.06 131 ALA A O 1
ATOM 1004 N N . ALA A 1 132 ? 17.982 -0.117 -22.524 1.00 25.55 132 ALA A N 1
ATOM 1005 C CA . ALA A 1 132 ? 19.053 -0.218 -23.507 1.00 25.55 132 ALA A CA 1
ATOM 1006 C C . ALA A 1 132 ? 19.913 1.044 -23.282 1.00 25.55 132 ALA A C 1
ATOM 1008 O O . ALA A 1 132 ? 19.329 2.058 -22.830 1.00 25.55 132 ALA A O 1
#

Radius of gyration: 17.23 Å; chains: 1; bounding box: 43×25×62 Å

Sequence (132 aa):
ANAGSIYLREGDKLIFSFTQNEALQAKLPRGKKMIYSTFTLPISHETISGYVASTGETLNIPDVYDIPEDKPYSFGRQFDEASGYRSRSMLTFPIMASNSFRSSDCGPSQSAAEGSLWTSTIRPSAPAAMAA

Foldseek 3Di:
DQKKWKWFDDPQKTWTDDMGHNVLVVVDDPPDDPPDDTDIDGLALAAPQSVCVVPQDKDKFQALVPDDPPRSYHYPCVVCVVSVFDFGIKTKGKDADPPPPPPVPDDDDDDPPGGIMIMIDTDGDDDPDDDD

Secondary structure (DSSP, 8-state):
--EEEEEEEETTEEEEEEEEEHHHHHTSPTT--------EEE--TTBHHHHHHHH---EEES-SSS--TTSS-B--HHHHHHHT--EEEEEEEEEE-------TTS-S-S-TT--EEEEEEEEEP-------

pLDDT: mean 71.61, std 20.81, range [21.06, 93.94]